Protein AF-A0AAV6JBJ5-F1 (afdb_monomer)

Sequence (167 aa):
MVCRHQLTVWSQMGVERVPDKYVLRRWNKNVERVHTKIRINYDNSSTSIEARRHDNMCNLFNEVADLAEDSQEKYDKVMARLLELKGELIESSIVCGSNVISGTPNNSFSIGDGVLPSKESTNILDPVTLRRKGRPPSKRKVGVVEKIGKKKIETKKKTLSKEKAKV

InterPro domains:
  IPR031052 FHY3/FAR1 family [PTHR31669] (1-98)

Secondary structure (DSSP, 8-state):
---HHHHHHHHHTT--S--GGGS-TTT-TTS--GGGGS----------HHHHHHHHHHHHHHHHHHHHTT-HHHHHHHHHHHHHHHHHHHHHHHHTT-SS------------------------PPPP----SSS--PPP---HHHHHHHHHHHHHHHHHHHHTT--

pLDDT: mean 72.56, std 19.93, range [29.03, 97.38]

Structure (mmCIF, N/CA/C/O backbone):
data_AF-A0AAV6JBJ5-F1
#
_entry.id   AF-A0AAV6JBJ5-F1
#
loop_
_atom_site.group_PDB
_atom_site.id
_atom_site.type_symbol
_atom_site.label_atom_id
_atom_site.label_alt_id
_atom_site.label_comp_id
_atom_site.label_asym_id
_atom_site.label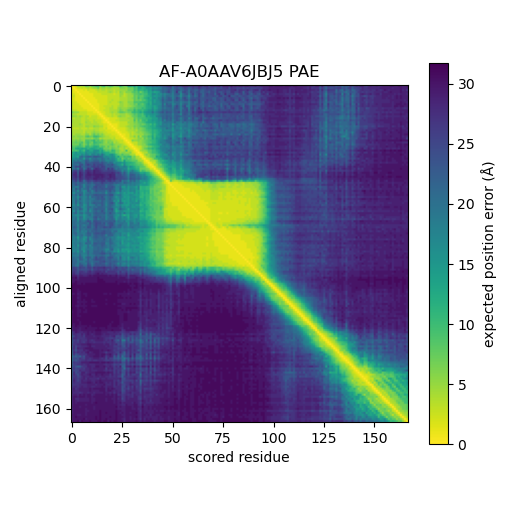_entity_id
_atom_site.label_seq_id
_atom_site.pdbx_PDB_ins_code
_atom_site.Cartn_x
_atom_site.Cartn_y
_atom_site.Cartn_z
_atom_site.occupancy
_atom_site.B_iso_or_equiv
_atom_site.auth_seq_id
_atom_site.auth_comp_id
_atom_site.auth_asym_id
_atom_site.auth_atom_id
_atom_site.pdbx_PDB_model_num
ATOM 1 N N . MET A 1 1 ? 14.523 13.488 -31.897 1.00 68.44 1 MET A N 1
ATOM 2 C CA . MET A 1 1 ? 14.260 12.765 -30.632 1.00 68.44 1 MET A CA 1
ATOM 3 C C . MET A 1 1 ? 12.772 12.807 -30.371 1.00 68.44 1 MET A C 1
ATOM 5 O O . MET A 1 1 ? 12.196 13.870 -30.571 1.00 68.44 1 MET A O 1
ATOM 9 N N . VAL A 1 2 ? 12.179 11.692 -29.943 1.00 85.12 2 VAL A N 1
ATOM 10 C CA . VAL A 1 2 ? 10.777 11.671 -29.508 1.00 85.12 2 VAL A CA 1
ATOM 11 C C . VAL A 1 2 ? 10.669 12.447 -28.203 1.00 85.12 2 VAL A C 1
ATOM 13 O O . VAL A 1 2 ? 11.402 12.165 -27.254 1.00 85.12 2 VAL A O 1
ATOM 16 N N . CYS A 1 3 ? 9.803 13.452 -28.168 1.00 87.94 3 CYS A N 1
ATOM 17 C CA . CYS A 1 3 ? 9.534 14.230 -26.965 1.00 87.94 3 CYS A CA 1
ATOM 18 C C . CYS A 1 3 ? 8.206 13.810 -26.323 1.00 87.94 3 CYS A C 1
ATOM 20 O O . CYS A 1 3 ? 7.371 13.156 -26.947 1.00 87.94 3 CYS A O 1
ATOM 22 N N . ARG A 1 4 ? 7.985 14.239 -25.076 1.00 90.62 4 ARG A N 1
ATOM 23 C CA . ARG A 1 4 ? 6.744 13.962 -24.338 1.00 90.62 4 ARG A CA 1
ATOM 24 C C . ARG A 1 4 ? 5.489 14.398 -25.106 1.00 90.62 4 ARG A C 1
ATOM 26 O O . ARG A 1 4 ? 4.523 13.652 -25.129 1.00 90.62 4 ARG A O 1
ATOM 33 N N . HIS A 1 5 ? 5.536 15.547 -25.787 1.00 93.56 5 HIS A N 1
ATOM 34 C CA . HIS A 1 5 ? 4.415 16.039 -26.596 1.00 93.56 5 HIS A CA 1
ATOM 35 C C . HIS A 1 5 ? 4.029 15.066 -27.719 1.00 93.56 5 HIS A C 1
ATOM 37 O O . HIS A 1 5 ? 2.850 14.795 -27.908 1.00 93.56 5 HIS A O 1
ATOM 43 N N . GLN A 1 6 ? 5.007 14.497 -28.430 1.00 90.88 6 GLN A N 1
ATOM 44 C CA . GLN A 1 6 ? 4.744 13.538 -29.511 1.00 90.88 6 GLN A CA 1
ATOM 45 C C . GLN A 1 6 ? 4.115 12.246 -28.987 1.00 90.88 6 GLN A C 1
ATOM 47 O O . GLN A 1 6 ? 3.178 11.747 -29.597 1.00 90.88 6 GLN A O 1
ATOM 52 N N . LEU A 1 7 ? 4.569 11.751 -27.829 1.00 90.75 7 LEU A N 1
ATOM 53 C CA . LEU A 1 7 ? 3.965 10.583 -27.177 1.00 90.75 7 LEU A CA 1
ATOM 54 C C . LEU A 1 7 ? 2.508 10.844 -26.772 1.00 90.75 7 LEU A C 1
ATOM 56 O O . LEU A 1 7 ? 1.659 9.983 -26.970 1.00 90.75 7 LEU A O 1
ATOM 60 N N . THR A 1 8 ? 2.206 12.035 -26.247 1.00 93.31 8 THR A N 1
ATOM 61 C CA . THR A 1 8 ? 0.836 12.420 -25.879 1.00 93.31 8 THR A CA 1
ATOM 62 C C . THR A 1 8 ? -0.083 12.486 -27.097 1.00 93.31 8 THR A C 1
ATOM 64 O O . THR A 1 8 ? -1.168 11.916 -27.059 1.00 93.31 8 THR A O 1
ATOM 67 N N . VAL A 1 9 ? 0.360 13.116 -28.189 1.00 94.00 9 VAL A N 1
ATOM 68 C CA . VAL A 1 9 ? -0.416 13.173 -29.440 1.00 94.00 9 VAL A CA 1
ATOM 69 C C . VAL A 1 9 ? -0.643 11.768 -30.002 1.00 94.00 9 VAL A C 1
ATOM 71 O O . VAL A 1 9 ? -1.760 11.425 -30.365 1.00 94.00 9 VAL A O 1
ATOM 74 N N . TRP A 1 10 ? 0.383 10.916 -30.023 1.00 92.88 10 TRP A N 1
ATOM 75 C CA . TRP A 1 10 ? 0.252 9.526 -30.473 1.00 92.88 10 TRP A CA 1
ATOM 76 C C . TRP A 1 10 ? -0.712 8.704 -29.619 1.00 92.88 10 TRP A C 1
ATOM 78 O O . TRP A 1 10 ? -1.518 7.963 -30.173 1.00 92.88 10 TRP A O 1
ATOM 88 N N . SER A 1 11 ? -0.690 8.886 -28.298 1.00 91.19 11 SER A N 1
ATOM 89 C CA . SER A 1 11 ? -1.635 8.232 -27.391 1.00 91.19 11 SER A CA 1
ATOM 90 C C . SER A 1 11 ? -3.082 8.650 -27.662 1.00 91.19 11 SER A C 1
ATOM 92 O O . SER A 1 11 ? -3.968 7.805 -27.609 1.00 91.19 11 SER A O 1
ATOM 94 N N . GLN A 1 12 ? -3.329 9.928 -27.967 1.00 94.25 12 GLN A N 1
ATOM 95 C CA . GLN A 1 12 ? -4.665 10.424 -28.329 1.00 94.25 12 GLN A CA 1
ATOM 96 C C . GLN A 1 12 ? -5.129 9.896 -29.691 1.00 94.25 12 GLN A C 1
ATOM 98 O O . GLN A 1 12 ? -6.310 9.642 -29.887 1.00 94.25 12 GLN A O 1
ATOM 103 N N . MET A 1 13 ? -4.191 9.695 -30.616 1.00 93.06 13 MET A N 1
ATOM 104 C CA . MET A 1 13 ? -4.444 9.142 -31.949 1.00 93.06 13 MET A CA 1
ATOM 105 C C . MET A 1 13 ? -4.551 7.607 -31.966 1.00 93.06 13 MET A C 1
ATOM 107 O O . MET A 1 13 ? -4.632 7.025 -33.045 1.00 93.06 13 MET A O 1
ATOM 111 N N . GLY A 1 14 ? -4.508 6.938 -30.807 1.00 92.25 14 GLY A N 1
ATOM 112 C CA . GLY A 1 14 ? -4.602 5.476 -30.718 1.00 92.25 14 GLY A CA 1
ATOM 113 C C . GLY A 1 14 ? -3.391 4.734 -31.292 1.00 92.25 14 GLY A C 1
ATOM 114 O O . GLY A 1 14 ? -3.495 3.577 -31.684 1.00 92.25 14 GLY A O 1
ATOM 115 N N . VAL A 1 15 ? -2.230 5.387 -31.375 1.00 91.31 15 VAL A N 1
ATOM 116 C CA . VAL A 1 15 ? -1.001 4.741 -31.847 1.00 91.31 15 VAL A CA 1
ATOM 117 C C . VAL A 1 15 ? -0.414 3.904 -30.713 1.00 91.31 15 VAL A C 1
ATOM 119 O O . VAL A 1 15 ? 0.202 4.430 -29.788 1.00 91.31 15 VAL A O 1
ATOM 122 N N . GLU A 1 16 ? -0.566 2.587 -30.809 1.00 88.94 16 GLU A N 1
ATOM 123 C CA . GLU A 1 16 ? -0.091 1.643 -29.787 1.00 88.94 16 GLU A CA 1
ATOM 124 C C . GLU A 1 16 ? 1.432 1.447 -29.793 1.00 88.94 16 GLU A C 1
ATOM 126 O O . GLU A 1 16 ? 2.030 1.082 -28.779 1.00 88.94 16 GLU A O 1
ATOM 131 N N . ARG A 1 17 ? 2.089 1.679 -30.939 1.00 88.75 17 ARG A N 1
ATOM 132 C CA . ARG A 1 17 ? 3.522 1.415 -31.112 1.00 88.75 17 ARG A CA 1
ATOM 133 C C . ARG A 1 17 ? 4.235 2.557 -31.822 1.00 88.75 17 ARG A C 1
ATOM 135 O O . ARG A 1 17 ? 3.846 2.987 -32.903 1.00 88.75 17 ARG A O 1
ATOM 142 N N . VAL A 1 18 ? 5.346 2.997 -31.232 1.00 86.38 18 VAL A N 1
ATOM 143 C CA . VAL A 1 18 ? 6.249 3.975 -31.847 1.00 86.38 18 VAL A CA 1
ATOM 144 C C . VAL A 1 18 ? 6.969 3.326 -33.038 1.00 86.38 18 VAL A C 1
ATOM 146 O O . VAL A 1 18 ? 7.598 2.286 -32.845 1.00 86.38 18 VAL A O 1
ATOM 149 N N . PRO A 1 19 ? 6.937 3.921 -34.246 1.00 86.38 19 PRO A N 1
ATOM 150 C CA . PRO A 1 19 ? 7.674 3.395 -35.393 1.00 86.38 19 PRO A CA 1
ATOM 151 C C . PRO A 1 19 ? 9.184 3.306 -35.134 1.00 86.38 19 PRO A C 1
ATOM 153 O O . PRO A 1 19 ? 9.778 4.237 -34.583 1.00 86.38 19 PRO A O 1
ATOM 156 N N . ASP A 1 20 ? 9.827 2.243 -35.627 1.00 84.81 20 ASP A N 1
ATOM 157 C CA . ASP A 1 20 ? 11.240 1.930 -35.347 1.00 84.81 20 ASP A CA 1
ATOM 158 C C . ASP A 1 20 ? 12.213 3.055 -35.721 1.00 84.81 20 ASP A C 1
ATOM 160 O O . ASP A 1 20 ? 13.203 3.279 -35.026 1.00 84.81 20 ASP A O 1
ATOM 164 N N . LYS A 1 21 ? 11.895 3.842 -36.759 1.00 87.38 21 LYS A N 1
ATOM 165 C CA . LYS A 1 21 ? 12.695 5.007 -37.184 1.00 87.38 21 LYS A CA 1
ATOM 166 C C . LYS A 1 21 ? 12.896 6.059 -36.084 1.00 87.38 21 LYS A C 1
ATOM 168 O O . LYS A 1 21 ? 13.816 6.869 -36.169 1.00 87.38 21 LYS A O 1
ATOM 173 N N . TYR A 1 22 ? 12.043 6.060 -35.060 1.00 86.25 22 TYR A N 1
ATOM 174 C CA . TYR A 1 22 ? 12.122 6.971 -33.920 1.00 86.25 22 TYR A CA 1
ATOM 175 C C . TYR A 1 22 ? 12.716 6.327 -32.656 1.00 86.25 22 TYR A C 1
ATOM 177 O O . TYR A 1 22 ? 13.049 7.045 -31.708 1.00 86.25 22 TYR A O 1
ATOM 185 N N . VAL A 1 23 ? 12.891 5.000 -32.634 1.00 85.88 23 VAL A N 1
ATOM 186 C CA . VAL A 1 23 ? 13.465 4.260 -31.505 1.00 85.88 23 VAL A CA 1
ATOM 187 C C . VAL A 1 23 ? 14.987 4.237 -31.638 1.00 85.88 23 VAL A C 1
ATOM 189 O O . VAL A 1 23 ? 15.574 3.492 -32.419 1.00 85.88 23 VAL A O 1
ATOM 192 N N . LEU A 1 24 ? 15.668 5.062 -30.845 1.00 85.62 24 LEU A N 1
ATOM 193 C CA . LEU A 1 24 ? 17.129 5.110 -30.862 1.00 85.62 24 LEU A CA 1
ATOM 194 C C . LEU A 1 24 ? 17.734 3.824 -30.284 1.00 85.62 24 LEU A C 1
ATOM 196 O O . LEU A 1 24 ? 17.344 3.375 -29.204 1.00 85.62 24 LEU A O 1
ATOM 200 N N . ARG A 1 25 ? 18.799 3.304 -30.916 1.00 82.19 25 ARG A N 1
ATOM 201 C CA . ARG A 1 25 ? 19.553 2.131 -30.418 1.00 82.19 25 ARG A CA 1
ATOM 202 C C . ARG A 1 25 ? 19.998 2.266 -28.962 1.00 82.19 25 ARG A C 1
ATOM 204 O O . ARG A 1 25 ? 20.127 1.260 -28.276 1.00 82.19 25 ARG A O 1
ATOM 211 N N . ARG A 1 26 ? 20.249 3.485 -28.468 1.00 79.88 26 ARG A N 1
ATOM 212 C CA . ARG A 1 26 ? 20.632 3.734 -27.065 1.00 79.88 26 ARG A CA 1
ATOM 213 C C . ARG A 1 26 ? 19.467 3.564 -26.078 1.00 79.88 26 ARG A C 1
ATOM 215 O O . ARG A 1 26 ? 19.723 3.264 -24.922 1.00 79.88 26 ARG A O 1
ATOM 222 N N . TRP A 1 27 ? 18.224 3.752 -26.517 1.00 81.88 27 TRP A N 1
ATOM 223 C CA . TRP A 1 27 ? 17.018 3.628 -25.684 1.00 81.88 27 TRP A CA 1
ATOM 224 C C . TRP A 1 27 ? 16.408 2.227 -25.725 1.00 81.88 27 TRP A C 1
ATOM 226 O O . TRP A 1 27 ? 15.554 1.900 -24.910 1.00 81.88 27 TRP A O 1
ATOM 236 N N . ASN A 1 28 ? 16.855 1.384 -26.654 1.00 79.69 28 ASN A N 1
ATOM 237 C CA . ASN A 1 28 ? 16.372 0.019 -26.755 1.00 79.69 28 ASN A CA 1
ATOM 238 C C . ASN A 1 28 ? 16.975 -0.856 -25.632 1.00 79.69 28 ASN A C 1
ATOM 240 O O . ASN A 1 28 ? 18.206 -0.958 -25.499 1.00 79.69 28 ASN A O 1
ATOM 244 N N . LYS A 1 29 ? 16.089 -1.467 -24.829 1.00 77.62 29 LYS A N 1
ATOM 245 C CA . LYS A 1 29 ? 16.407 -2.419 -23.747 1.00 77.62 29 LYS A CA 1
ATOM 246 C C . LYS A 1 29 ? 16.985 -3.729 -24.290 1.00 77.62 29 LYS A C 1
ATOM 248 O O . LYS A 1 29 ? 17.818 -4.336 -23.632 1.00 77.62 29 LYS A O 1
ATOM 253 N N . ASN A 1 30 ? 16.611 -4.104 -25.513 1.00 78.75 30 ASN A N 1
ATOM 254 C CA . ASN A 1 30 ? 16.984 -5.373 -26.145 1.00 78.75 30 ASN A CA 1
ATOM 255 C C . ASN A 1 30 ? 18.352 -5.316 -26.844 1.00 78.75 30 ASN A C 1
ATOM 257 O O . ASN A 1 30 ? 18.778 -6.282 -27.465 1.00 78.75 30 ASN A O 1
ATOM 261 N N . VAL A 1 31 ? 19.044 -4.173 -26.791 1.00 81.00 31 VAL A N 1
ATOM 262 C CA . VAL A 1 31 ? 20.410 -4.062 -27.308 1.00 81.00 31 VAL A CA 1
ATOM 263 C C . VAL A 1 31 ? 21.363 -4.538 -26.224 1.00 81.00 31 VAL A C 1
ATOM 265 O O . VAL A 1 31 ? 21.567 -3.837 -25.229 1.00 81.00 31 VAL A O 1
ATOM 268 N N . GLU A 1 32 ? 21.971 -5.702 -26.442 1.00 76.69 32 GLU A N 1
ATOM 269 C CA . GLU A 1 32 ? 23.056 -6.185 -25.595 1.00 76.69 32 GLU A CA 1
ATOM 270 C C . GLU A 1 32 ? 24.221 -5.195 -25.628 1.00 76.69 32 GLU A C 1
ATOM 272 O O . GLU A 1 32 ? 24.773 -4.862 -26.681 1.00 76.69 32 GLU A O 1
ATOM 277 N N . ARG A 1 33 ? 24.596 -4.691 -24.453 1.00 78.69 33 ARG A N 1
ATOM 278 C CA . ARG A 1 33 ? 25.791 -3.866 -24.273 1.00 78.69 33 ARG A CA 1
ATOM 279 C C . ARG A 1 33 ? 26.769 -4.625 -23.400 1.00 78.69 33 ARG A C 1
ATOM 281 O O . ARG A 1 33 ? 26.377 -5.406 -22.540 1.00 78.69 33 ARG A O 1
ATOM 288 N N . VAL A 1 34 ? 28.056 -4.345 -23.573 1.00 76.50 34 VAL A N 1
ATOM 289 C CA . VAL A 1 34 ? 29.124 -4.996 -22.796 1.00 76.50 34 VAL A CA 1
ATOM 290 C C . VAL A 1 34 ? 28.909 -4.826 -21.282 1.00 76.50 34 VAL A C 1
ATOM 292 O O . VAL A 1 34 ? 29.135 -5.768 -20.536 1.00 76.50 34 VAL A O 1
ATOM 295 N N . HIS A 1 35 ? 28.379 -3.684 -20.827 1.00 70.31 35 HIS A N 1
ATOM 296 C CA . HIS A 1 35 ? 28.046 -3.453 -19.412 1.00 70.31 35 HIS A CA 1
ATOM 297 C C . HIS A 1 35 ? 26.741 -4.123 -18.949 1.00 70.31 35 HIS A C 1
ATOM 299 O O . HIS A 1 35 ? 26.533 -4.264 -17.752 1.00 70.31 35 HIS A O 1
ATOM 305 N N . THR A 1 36 ? 25.867 -4.554 -19.864 1.00 66.75 36 THR A N 1
ATOM 306 C CA . THR A 1 36 ? 24.659 -5.340 -19.547 1.00 66.75 36 THR A CA 1
ATOM 307 C C . THR A 1 36 ? 25.003 -6.796 -19.214 1.00 66.75 36 THR A C 1
ATOM 309 O O . THR A 1 36 ? 24.200 -7.489 -18.606 1.00 66.75 36 THR A O 1
ATOM 312 N N . LYS A 1 37 ? 26.219 -7.255 -19.551 1.00 67.25 37 LYS A N 1
ATOM 313 C CA . LYS A 1 37 ? 26.755 -8.556 -19.113 1.00 67.25 37 LYS A CA 1
ATOM 314 C C . LYS A 1 37 ? 27.106 -8.588 -17.623 1.00 67.25 37 LYS A C 1
ATOM 316 O O . LYS A 1 37 ? 27.372 -9.654 -17.076 1.00 67.25 37 LYS A O 1
ATOM 321 N N . ILE A 1 38 ? 27.118 -7.431 -16.965 1.00 69.81 38 ILE A N 1
ATOM 322 C CA . ILE A 1 38 ? 27.214 -7.357 -15.513 1.00 69.81 38 ILE A CA 1
ATOM 323 C C . ILE A 1 38 ? 25.843 -7.762 -14.975 1.00 69.81 38 ILE A C 1
ATOM 325 O O . ILE A 1 38 ? 24.844 -7.109 -15.278 1.00 69.81 38 ILE A O 1
ATOM 329 N N . ARG A 1 39 ? 25.786 -8.839 -14.183 1.00 63.47 39 ARG A N 1
ATOM 330 C CA . ARG A 1 39 ? 24.591 -9.188 -13.404 1.00 63.47 39 ARG A CA 1
ATOM 331 C C . ARG A 1 39 ? 24.364 -8.080 -12.379 1.00 63.47 39 ARG A C 1
ATOM 333 O O . ARG A 1 39 ? 24.889 -8.135 -11.273 1.00 63.47 39 ARG A O 1
ATOM 340 N N . ILE A 1 40 ? 23.625 -7.048 -12.767 1.00 64.56 40 ILE A N 1
ATOM 341 C CA . ILE A 1 40 ? 23.131 -6.048 -11.830 1.00 64.56 40 ILE A CA 1
ATOM 342 C C . ILE A 1 40 ? 21.879 -6.658 -11.218 1.00 64.56 40 ILE A C 1
ATOM 344 O O . ILE A 1 40 ? 20.822 -6.707 -11.847 1.00 64.56 40 ILE A O 1
ATOM 348 N N . ASN A 1 41 ? 22.033 -7.198 -10.014 1.00 62.81 41 ASN A N 1
ATOM 349 C CA . ASN A 1 41 ? 20.898 -7.589 -9.205 1.00 62.81 41 ASN A CA 1
ATOM 350 C C . ASN A 1 41 ? 20.211 -6.302 -8.725 1.00 62.81 41 ASN A C 1
ATOM 352 O O . ASN A 1 41 ? 20.648 -5.690 -7.758 1.00 62.81 41 ASN A O 1
ATOM 356 N N . TYR A 1 42 ? 19.205 -5.837 -9.467 1.00 60.47 42 TYR A N 1
ATOM 357 C CA . TYR A 1 42 ? 18.326 -4.748 -9.016 1.00 60.47 42 TYR A CA 1
ATOM 358 C C . TYR A 1 42 ? 17.330 -5.220 -7.963 1.00 60.47 42 TYR A C 1
ATOM 360 O O . TYR A 1 42 ? 16.675 -4.404 -7.321 1.00 60.47 42 TYR A O 1
ATOM 368 N N . ASP A 1 43 ? 17.212 -6.535 -7.812 1.00 57.38 43 ASP A N 1
ATOM 369 C CA . ASP A 1 43 ? 16.429 -7.131 -6.765 1.00 57.38 43 ASP A CA 1
ATOM 370 C C . ASP A 1 43 ? 17.292 -7.131 -5.506 1.00 57.38 43 ASP A C 1
ATOM 372 O O . ASP A 1 43 ? 18.118 -8.016 -5.281 1.00 57.38 43 ASP A O 1
ATOM 376 N N . ASN A 1 44 ? 17.108 -6.131 -4.650 1.00 56.53 44 ASN A N 1
ATOM 377 C CA . ASN A 1 44 ? 17.503 -6.248 -3.250 1.00 56.53 44 ASN A CA 1
ATOM 378 C C . ASN A 1 44 ? 16.601 -7.296 -2.556 1.00 56.53 44 ASN A C 1
ATOM 380 O O . ASN A 1 44 ? 16.089 -7.040 -1.475 1.00 56.53 44 ASN A O 1
ATOM 384 N N . SER A 1 45 ? 16.404 -8.479 -3.154 1.00 55.12 45 SER A N 1
ATOM 385 C CA . SER A 1 45 ? 15.758 -9.649 -2.550 1.00 55.12 45 SER A CA 1
ATOM 386 C C . SER A 1 45 ? 16.594 -10.245 -1.422 1.00 55.12 45 SER A C 1
ATOM 388 O O . SER A 1 45 ? 16.126 -11.103 -0.680 1.00 55.12 45 SER A O 1
ATOM 390 N N . SER A 1 46 ? 17.791 -9.702 -1.187 1.00 55.91 46 SER A N 1
ATOM 391 C CA . SER A 1 46 ? 18.335 -9.593 0.161 1.00 55.91 46 SER A CA 1
ATOM 392 C C . SER A 1 46 ? 17.622 -8.475 0.935 1.00 55.91 46 SER A C 1
ATOM 394 O O . SER A 1 46 ? 18.271 -7.578 1.480 1.00 55.91 46 SER A O 1
ATOM 396 N N . THR A 1 47 ? 16.288 -8.490 0.997 1.00 63.44 47 THR A N 1
ATOM 397 C CA . THR A 1 47 ? 15.608 -7.825 2.106 1.00 63.44 47 THR A CA 1
ATOM 398 C C . THR A 1 47 ? 16.199 -8.503 3.326 1.00 63.44 47 THR A C 1
ATOM 400 O O . THR A 1 47 ? 16.120 -9.734 3.425 1.00 63.44 47 THR A O 1
ATOM 403 N N . SER A 1 48 ? 16.894 -7.755 4.185 1.00 79.44 48 SER A N 1
ATOM 404 C CA . SER A 1 48 ? 17.468 -8.369 5.379 1.00 79.44 48 SER A CA 1
ATOM 405 C C . SER A 1 48 ? 16.352 -9.109 6.130 1.00 79.44 48 SER A C 1
ATOM 407 O O . SER A 1 48 ? 15.163 -8.824 5.942 1.00 79.44 48 SER A O 1
ATOM 409 N N . ILE A 1 49 ? 16.699 -10.120 6.925 1.00 86.69 49 ILE A N 1
ATOM 410 C CA . ILE A 1 49 ? 15.700 -10.955 7.615 1.00 86.69 49 ILE A CA 1
ATOM 411 C C . ILE A 1 49 ? 14.703 -10.075 8.393 1.00 86.69 49 ILE A C 1
ATOM 413 O O . ILE A 1 49 ? 13.516 -10.390 8.468 1.00 86.69 49 ILE A O 1
ATOM 417 N N . GLU A 1 50 ? 15.178 -8.941 8.901 1.00 88.38 50 GLU A N 1
ATOM 418 C CA . GLU A 1 50 ? 14.420 -7.882 9.558 1.00 88.38 50 GLU A CA 1
ATOM 419 C C . GLU A 1 50 ? 13.378 -7.236 8.633 1.00 88.38 50 GLU A C 1
ATOM 421 O O . GLU A 1 50 ? 12.216 -7.132 9.021 1.00 88.38 50 GLU A O 1
ATOM 426 N N . ALA A 1 51 ? 13.752 -6.865 7.406 1.00 86.75 51 ALA A N 1
ATOM 427 C CA . ALA A 1 51 ? 12.827 -6.295 6.426 1.00 86.75 51 ALA A CA 1
ATOM 428 C C . ALA A 1 51 ? 11.708 -7.286 6.068 1.00 86.75 51 ALA A C 1
ATOM 430 O O . ALA A 1 51 ? 10.536 -6.932 6.122 1.00 86.75 51 ALA A O 1
ATOM 431 N N . ARG A 1 52 ? 12.040 -8.566 5.845 1.00 90.38 52 ARG A N 1
ATOM 432 C CA . ARG A 1 52 ? 11.019 -9.593 5.572 1.00 90.38 52 ARG A CA 1
ATOM 433 C C . ARG A 1 52 ? 10.059 -9.792 6.750 1.00 90.38 52 ARG A C 1
ATOM 435 O O . ARG A 1 52 ? 8.867 -10.002 6.549 1.00 90.38 52 ARG A O 1
ATOM 442 N N . ARG A 1 53 ? 10.568 -9.761 7.987 1.00 94.56 53 ARG A N 1
ATOM 443 C CA . ARG A 1 53 ? 9.726 -9.842 9.194 1.00 94.56 53 ARG A CA 1
ATOM 444 C C . ARG A 1 53 ? 8.777 -8.652 9.277 1.00 94.56 53 ARG A C 1
ATOM 446 O O . ARG A 1 53 ? 7.599 -8.852 9.552 1.00 94.56 53 ARG A O 1
ATOM 453 N N . HIS A 1 54 ? 9.288 -7.449 9.031 1.00 92.69 54 HIS A N 1
ATOM 454 C CA . HIS A 1 54 ? 8.493 -6.229 9.027 1.00 92.69 54 HIS A CA 1
ATOM 455 C C . HIS A 1 54 ? 7.381 -6.283 7.972 1.00 92.69 54 HIS A C 1
ATOM 457 O O . HIS A 1 54 ? 6.218 -6.100 8.317 1.00 92.69 54 HIS A O 1
ATOM 463 N N . ASP A 1 55 ? 7.714 -6.626 6.727 1.00 93.88 55 ASP A N 1
ATOM 464 C CA . ASP A 1 55 ? 6.744 -6.695 5.629 1.00 93.88 55 ASP A CA 1
ATOM 465 C C . ASP A 1 55 ? 5.627 -7.707 5.916 1.00 93.88 55 ASP A C 1
ATOM 467 O O . ASP A 1 55 ? 4.451 -7.406 5.728 1.00 93.88 55 ASP A O 1
ATOM 471 N N . ASN A 1 56 ? 5.972 -8.881 6.456 1.00 95.12 56 ASN A N 1
ATOM 472 C CA . ASN A 1 56 ? 4.981 -9.882 6.855 1.00 95.12 56 ASN A CA 1
ATOM 473 C C . ASN A 1 56 ? 4.020 -9.359 7.933 1.00 95.12 56 ASN A C 1
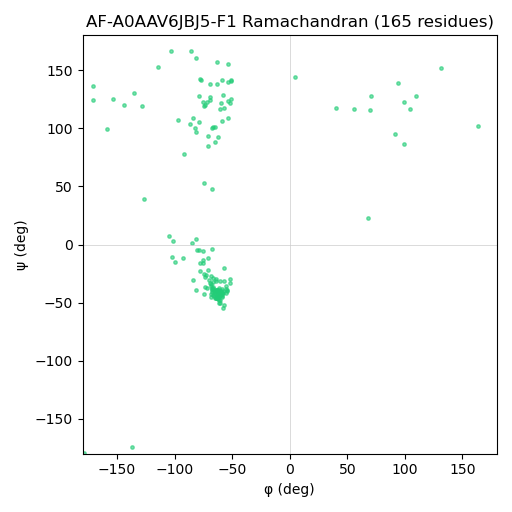ATOM 475 O O . ASN A 1 56 ? 2.818 -9.598 7.842 1.00 95.12 56 ASN A O 1
ATOM 479 N N . MET A 1 57 ? 4.537 -8.654 8.945 1.00 96.06 57 MET A N 1
ATOM 480 C CA . MET A 1 57 ? 3.698 -8.056 9.987 1.00 96.06 57 MET A CA 1
ATOM 481 C C . MET A 1 57 ? 2.783 -6.979 9.401 1.00 96.06 57 MET A C 1
ATOM 483 O O . MET A 1 57 ? 1.589 -6.992 9.676 1.00 96.06 57 MET A O 1
ATOM 487 N N . CYS A 1 58 ? 3.309 -6.088 8.554 1.00 96.00 58 CYS A N 1
ATOM 488 C CA . CYS A 1 58 ? 2.510 -5.058 7.892 1.00 96.00 58 CYS A CA 1
ATOM 489 C C . CYS A 1 58 ? 1.384 -5.651 7.042 1.00 96.00 58 CYS A C 1
ATOM 491 O O . CYS A 1 58 ? 0.255 -5.180 7.135 1.00 96.00 58 CYS A O 1
ATOM 493 N N . ASN A 1 59 ? 1.667 -6.692 6.257 1.00 96.62 59 ASN A N 1
ATOM 494 C CA . ASN A 1 59 ? 0.653 -7.344 5.430 1.00 96.62 59 ASN A CA 1
ATOM 495 C C . ASN A 1 59 ? -0.476 -7.928 6.284 1.00 96.62 59 ASN A C 1
ATOM 497 O O . ASN A 1 59 ? -1.640 -7.639 6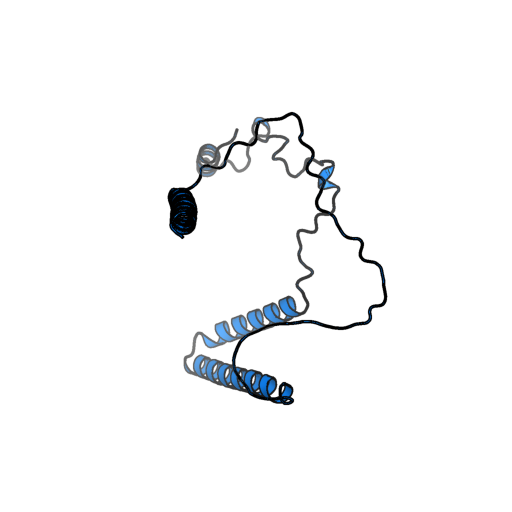.029 1.00 96.62 59 ASN A O 1
ATOM 501 N N . LEU A 1 60 ? -0.134 -8.665 7.345 1.00 97.25 60 LEU A N 1
ATOM 502 C CA . LEU A 1 60 ? -1.136 -9.233 8.244 1.00 97.25 60 LEU A CA 1
ATOM 503 C C . LEU A 1 60 ? -1.949 -8.145 8.961 1.00 97.25 60 LEU A C 1
ATOM 505 O O . LEU A 1 60 ? -3.157 -8.289 9.126 1.00 97.25 60 LEU A O 1
ATOM 509 N N . PHE A 1 61 ? -1.312 -7.047 9.378 1.00 96.69 61 PHE A N 1
ATOM 510 C CA . PHE A 1 61 ? -2.034 -5.929 9.986 1.00 96.69 61 PHE A CA 1
ATOM 511 C C . PHE A 1 61 ? -2.998 -5.260 9.013 1.00 96.69 61 PHE A C 1
ATOM 513 O O . PHE A 1 61 ? -4.099 -4.917 9.430 1.00 96.69 61 PHE A O 1
ATOM 520 N N . ASN A 1 62 ? -2.616 -5.108 7.744 1.00 97.00 62 ASN A N 1
ATOM 521 C CA . ASN A 1 62 ? -3.514 -4.577 6.723 1.00 97.00 62 ASN A CA 1
ATOM 522 C C . ASN A 1 62 ? -4.722 -5.501 6.526 1.00 97.00 62 ASN A C 1
ATOM 524 O O . ASN A 1 62 ? -5.846 -5.027 6.590 1.00 97.00 62 ASN A O 1
ATOM 528 N N . GLU A 1 63 ? -4.517 -6.817 6.417 1.00 97.38 63 GLU A N 1
ATOM 529 C CA . GLU A 1 63 ? -5.628 -7.778 6.300 1.00 97.38 63 GLU A CA 1
ATOM 530 C C . GLU A 1 63 ? -6.584 -7.713 7.504 1.00 97.38 63 GLU A C 1
ATOM 532 O O . GLU A 1 63 ? -7.805 -7.749 7.356 1.00 97.38 63 GLU A O 1
ATOM 537 N N . VAL A 1 64 ? -6.044 -7.595 8.720 1.00 97.19 64 VAL A N 1
ATOM 538 C CA . VAL A 1 64 ? -6.860 -7.444 9.934 1.00 97.19 64 VAL A CA 1
ATOM 539 C C . VAL A 1 64 ? -7.591 -6.100 9.953 1.00 97.19 64 VAL A C 1
ATOM 541 O O . VAL A 1 64 ? -8.734 -6.047 10.407 1.00 97.19 64 VAL A O 1
ATOM 544 N N . ALA A 1 65 ? -6.955 -5.030 9.472 1.00 96.50 65 ALA A N 1
ATOM 545 C CA . ALA A 1 65 ? -7.573 -3.714 9.359 1.00 96.50 65 ALA A CA 1
ATOM 546 C C . ALA A 1 65 ? -8.746 -3.741 8.370 1.00 96.50 65 ALA A C 1
ATOM 548 O O . ALA A 1 65 ? -9.832 -3.299 8.737 1.00 96.50 65 ALA A O 1
ATOM 549 N N . ASP A 1 66 ? -8.567 -4.358 7.199 1.00 97.06 66 ASP A N 1
ATOM 550 C CA . ASP A 1 66 ? -9.619 -4.533 6.191 1.00 97.06 66 ASP A CA 1
ATOM 551 C C . ASP A 1 66 ? -10.829 -5.293 6.777 1.00 97.06 66 ASP A C 1
ATOM 553 O O . ASP A 1 66 ? -11.981 -4.935 6.553 1.00 97.06 66 ASP A O 1
ATOM 557 N N . LEU A 1 67 ? -10.594 -6.319 7.607 1.00 95.88 67 LEU A N 1
ATOM 558 C CA . LEU A 1 67 ? -11.667 -7.076 8.276 1.00 95.88 67 LEU A CA 1
ATOM 559 C C . LEU A 1 67 ? -12.388 -6.301 9.394 1.00 95.88 67 LEU A C 1
ATOM 561 O O . LEU A 1 67 ? -13.498 -6.680 9.804 1.00 95.88 67 LEU A O 1
ATOM 565 N N . ALA A 1 68 ? -11.739 -5.278 9.946 1.00 95.56 68 ALA A N 1
ATOM 566 C CA . ALA A 1 68 ? -12.243 -4.478 11.055 1.00 95.56 68 ALA A CA 1
ATOM 567 C C . ALA A 1 68 ? -12.869 -3.147 10.608 1.00 95.56 68 ALA A C 1
ATOM 569 O O . ALA A 1 68 ? -13.598 -2.556 11.404 1.00 95.56 68 ALA A O 1
ATOM 570 N N . GLU A 1 69 ? -12.632 -2.706 9.367 1.00 95.06 69 GLU A N 1
ATOM 571 C CA . GLU A 1 69 ? -13.056 -1.402 8.833 1.00 95.06 69 GLU A CA 1
ATOM 572 C C . GLU A 1 69 ? -14.567 -1.161 8.980 1.00 95.06 69 GLU A C 1
ATOM 574 O O . GLU A 1 69 ? -14.995 -0.084 9.393 1.00 95.06 69 GLU A O 1
ATOM 579 N N . ASP A 1 70 ? -15.380 -2.193 8.752 1.00 93.88 70 ASP A N 1
ATOM 580 C CA . ASP A 1 70 ? -16.841 -2.071 8.729 1.00 93.88 70 ASP A CA 1
ATOM 581 C C . ASP A 1 70 ? -17.510 -2.008 10.119 1.00 93.88 70 ASP A C 1
ATOM 583 O O . ASP A 1 70 ? -18.733 -1.875 10.215 1.00 93.88 70 ASP A O 1
ATOM 587 N N . SER A 1 71 ? -16.769 -2.166 11.224 1.00 96.62 71 SER A N 1
ATOM 588 C CA . SER A 1 71 ? -17.363 -2.257 12.565 1.00 96.62 71 SER A CA 1
ATOM 589 C C . SER A 1 71 ? -16.517 -1.588 13.639 1.00 96.62 71 SER A C 1
ATOM 591 O O . SER A 1 71 ? -15.413 -2.033 13.951 1.00 96.62 71 SER A O 1
ATOM 593 N N . GLN A 1 72 ? -17.110 -0.592 14.305 1.00 95.56 72 GLN A N 1
ATOM 594 C CA . GLN A 1 72 ? -16.476 0.124 15.413 1.00 95.56 72 GLN A CA 1
ATOM 595 C C . GLN A 1 72 ? -16.020 -0.821 16.536 1.00 95.56 72 GLN A C 1
ATOM 597 O O . GLN A 1 72 ? -14.910 -0.693 17.037 1.00 95.56 72 GLN A O 1
ATOM 602 N N . GLU A 1 73 ? -16.834 -1.823 16.883 1.00 97.38 73 GLU A N 1
ATOM 603 C CA . GLU A 1 73 ? -16.490 -2.805 17.919 1.00 97.38 73 GLU A CA 1
ATOM 604 C C . GLU A 1 73 ? -15.252 -3.634 17.537 1.00 97.38 73 GLU A C 1
ATOM 606 O O . GLU A 1 73 ? -14.362 -3.857 18.363 1.00 97.38 73 GLU A O 1
ATOM 611 N N . LYS A 1 74 ? -15.162 -4.080 16.275 1.00 96.50 74 LYS A N 1
ATOM 612 C CA . LYS A 1 74 ? -13.992 -4.824 15.782 1.00 96.50 74 LYS A CA 1
ATOM 613 C C . LYS A 1 74 ? -12.751 -3.939 15.759 1.00 96.50 74 LYS A C 1
ATOM 615 O O . LYS A 1 74 ? -11.691 -4.392 16.190 1.00 96.50 74 LYS A O 1
ATOM 620 N N . TYR A 1 75 ? -12.889 -2.698 15.298 1.00 96.94 75 TYR A N 1
ATOM 621 C CA . TYR A 1 75 ? -11.816 -1.711 15.309 1.00 96.94 75 TYR A CA 1
ATOM 622 C C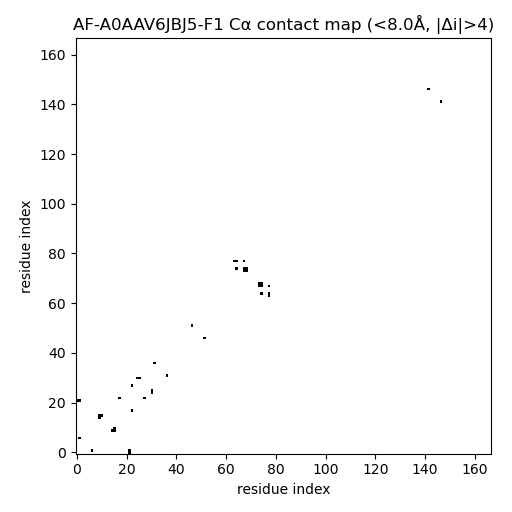 . TYR A 1 75 ? -11.281 -1.486 16.730 1.00 96.94 75 TYR A C 1
ATOM 624 O O . TYR A 1 75 ? -10.083 -1.651 16.964 1.00 96.94 75 TYR A O 1
ATOM 632 N N . ASP A 1 76 ? -12.158 -1.206 17.698 1.00 97.31 76 ASP A N 1
ATOM 633 C CA . ASP A 1 76 ? -11.765 -0.954 19.088 1.00 97.31 76 ASP A CA 1
ATOM 634 C C . ASP A 1 76 ? -11.069 -2.178 19.698 1.00 97.31 76 ASP A C 1
ATOM 636 O O . ASP A 1 76 ? -10.054 -2.051 20.388 1.00 97.31 76 ASP A O 1
ATOM 640 N N . LYS A 1 77 ? -11.552 -3.386 19.378 1.00 97.12 77 LYS A N 1
ATOM 641 C CA . LYS A 1 77 ? -10.924 -4.644 19.796 1.00 97.12 77 LYS A CA 1
ATOM 642 C C . LYS A 1 77 ? -9.513 -4.805 19.229 1.00 97.12 77 LYS A C 1
ATOM 644 O O . LYS A 1 77 ? -8.604 -5.172 19.974 1.00 97.12 77 LYS A O 1
ATOM 649 N N . VAL A 1 78 ? -9.316 -4.555 17.933 1.00 96.88 78 VAL A N 1
ATOM 650 C CA . VAL A 1 78 ? -7.991 -4.630 17.295 1.00 96.88 78 VAL A CA 1
ATOM 651 C C . VAL A 1 78 ? -7.054 -3.591 17.909 1.00 96.88 78 VAL A C 1
ATOM 653 O O . VAL A 1 78 ? -5.939 -3.929 18.306 1.00 96.88 78 VAL A O 1
ATOM 656 N N . MET A 1 79 ? -7.519 -2.355 18.079 1.00 96.94 79 MET A N 1
ATOM 657 C CA . MET A 1 79 ? -6.731 -1.273 18.669 1.00 96.94 79 MET A CA 1
ATOM 658 C C . MET A 1 79 ? -6.313 -1.561 20.111 1.00 96.94 79 MET A C 1
ATOM 660 O O . MET A 1 79 ? -5.147 -1.366 20.456 1.00 96.94 79 MET A O 1
ATOM 664 N N . ALA A 1 80 ? -7.223 -2.075 20.944 1.00 97.38 80 ALA A N 1
ATOM 665 C CA . ALA A 1 80 ? -6.909 -2.455 22.318 1.00 97.38 80 ALA A CA 1
ATOM 666 C C . ALA A 1 80 ? -5.794 -3.511 22.370 1.00 97.38 80 ALA A C 1
ATOM 668 O O . ALA A 1 80 ? -4.827 -3.356 23.116 1.00 97.38 80 ALA A O 1
ATOM 669 N N . ARG A 1 81 ? -5.878 -4.540 21.515 1.00 96.81 81 ARG A N 1
ATOM 670 C CA . ARG A 1 81 ? -4.852 -5.589 21.420 1.00 96.81 81 ARG A CA 1
ATOM 671 C C . ARG A 1 81 ? -3.504 -5.067 20.931 1.00 96.81 81 ARG A C 1
ATOM 673 O O . ARG A 1 81 ? -2.470 -5.468 21.454 1.00 96.81 81 ARG A O 1
ATOM 680 N N . LEU A 1 82 ? -3.493 -4.166 19.951 1.00 96.44 82 LEU A N 1
ATOM 681 C CA . LEU A 1 82 ? -2.251 -3.570 19.454 1.00 96.44 82 LEU A CA 1
ATOM 682 C C . LEU A 1 82 ? -1.559 -2.705 20.514 1.00 96.44 82 LEU A C 1
ATOM 684 O O . LEU A 1 82 ? -0.331 -2.714 20.608 1.00 96.44 82 LEU A O 1
ATOM 688 N N . LEU A 1 83 ? -2.328 -1.968 21.319 1.00 96.44 83 LEU A N 1
ATOM 689 C CA . LEU A 1 83 ? -1.789 -1.166 22.418 1.00 96.44 83 LEU A CA 1
ATOM 690 C C . LEU A 1 83 ? -1.199 -2.037 23.533 1.00 96.44 83 LEU A C 1
ATOM 692 O O . LEU A 1 83 ? -0.121 -1.716 24.031 1.00 96.44 83 LEU A O 1
ATOM 696 N N . GLU A 1 84 ? -1.866 -3.141 23.875 1.00 96.88 84 GLU A N 1
ATOM 697 C CA . GLU A 1 84 ? -1.375 -4.151 24.824 1.00 96.88 84 GLU A CA 1
ATOM 698 C C . GLU A 1 84 ? -0.028 -4.732 24.358 1.00 96.88 84 GLU A C 1
ATOM 700 O O . GLU A 1 84 ? 0.982 -4.580 25.048 1.00 96.88 84 GLU A O 1
ATOM 705 N N . LEU A 1 85 ? 0.032 -5.257 23.126 1.00 96.19 85 LEU A N 1
ATOM 706 C CA . LEU A 1 85 ? 1.257 -5.817 22.535 1.00 96.19 85 LEU A CA 1
ATOM 707 C C . LEU A 1 85 ? 2.406 -4.801 22.464 1.00 96.19 85 LEU A C 1
ATOM 709 O O . LEU A 1 85 ? 3.571 -5.136 22.687 1.00 96.19 85 LEU A O 1
ATOM 713 N N . LYS A 1 86 ? 2.094 -3.537 22.153 1.00 95.19 86 LYS A N 1
ATOM 714 C CA . LYS A 1 86 ? 3.086 -2.457 22.144 1.00 95.19 86 LYS A CA 1
ATOM 715 C C . LYS A 1 86 ? 3.681 -2.235 23.538 1.00 95.19 86 LYS A C 1
ATOM 717 O O . LYS A 1 86 ? 4.883 -1.993 23.637 1.00 95.19 86 LYS A O 1
ATOM 722 N N . GLY A 1 87 ? 2.860 -2.294 24.588 1.00 95.56 87 GLY A N 1
ATOM 723 C CA . GLY A 1 87 ? 3.305 -2.173 25.977 1.00 95.56 87 GLY A CA 1
ATOM 724 C C . GLY A 1 87 ? 4.272 -3.290 26.371 1.00 95.56 87 GLY A C 1
ATOM 725 O O . GLY A 1 87 ? 5.381 -3.003 26.820 1.00 95.56 87 GLY A O 1
ATOM 726 N N . GLU A 1 88 ? 3.898 -4.543 26.102 1.00 95.50 88 GLU A N 1
ATOM 727 C CA . GLU A 1 88 ? 4.716 -5.730 26.397 1.00 95.50 88 GLU A CA 1
ATOM 728 C C . GLU A 1 88 ? 6.093 -5.681 25.711 1.00 95.50 88 GLU A C 1
ATOM 730 O O . GLU A 1 88 ? 7.127 -5.995 26.313 1.00 95.50 88 GLU A O 1
ATOM 735 N N . LEU A 1 89 ? 6.144 -5.240 24.449 1.00 93.88 89 LEU A N 1
ATOM 736 C CA . LEU A 1 89 ? 7.403 -5.155 23.707 1.00 93.88 89 LEU A CA 1
ATOM 737 C C . LEU A 1 89 ? 8.338 -4.067 24.267 1.00 93.88 89 LEU A C 1
ATOM 739 O O . LEU A 1 89 ? 9.554 -4.254 24.303 1.00 93.88 89 LEU A O 1
ATOM 743 N N . ILE A 1 90 ? 7.785 -2.947 24.738 1.00 93.62 90 ILE A N 1
ATOM 744 C CA . ILE A 1 90 ? 8.568 -1.889 25.392 1.00 93.62 90 ILE A CA 1
ATOM 745 C C . ILE A 1 90 ? 9.111 -2.385 26.736 1.00 93.62 90 ILE A C 1
ATOM 747 O O . ILE A 1 90 ? 10.290 -2.190 27.027 1.00 93.62 90 ILE A O 1
ATOM 751 N N . GLU A 1 91 ? 8.285 -3.055 27.540 1.00 90.00 91 GLU A N 1
ATOM 752 C CA . GLU A 1 91 ? 8.686 -3.560 28.855 1.00 90.00 91 GLU A CA 1
ATOM 753 C C . GLU A 1 91 ? 9.755 -4.658 28.747 1.00 90.00 91 GLU A C 1
ATOM 755 O O . GLU A 1 91 ? 10.787 -4.596 29.420 1.00 90.00 91 GLU A O 1
ATOM 760 N N . SER A 1 92 ? 9.587 -5.605 27.819 1.00 82.56 92 SER A N 1
ATOM 761 C CA . SER A 1 92 ? 10.585 -6.654 27.557 1.00 82.56 92 SER A CA 1
ATOM 762 C C . SER A 1 92 ? 11.942 -6.093 27.102 1.00 82.56 92 SER A C 1
ATOM 764 O O . SER A 1 92 ? 12.991 -6.632 27.465 1.00 82.56 92 SER A O 1
ATOM 766 N N . SER A 1 93 ? 11.952 -4.959 26.391 1.00 74.94 93 SER A N 1
ATOM 767 C CA . SER A 1 93 ? 13.183 -4.249 26.028 1.00 74.94 93 SER A CA 1
ATOM 768 C C . SER A 1 93 ? 13.902 -3.622 27.232 1.00 74.94 93 SER A C 1
ATOM 770 O O . SER A 1 93 ? 15.118 -3.444 27.168 1.00 74.94 93 SER A O 1
ATOM 772 N N . ILE A 1 94 ? 13.194 -3.269 28.310 1.00 66.75 94 ILE A N 1
ATOM 773 C CA . ILE A 1 94 ? 13.779 -2.656 29.518 1.00 66.75 94 ILE A CA 1
ATOM 774 C C . ILE A 1 94 ? 14.390 -3.732 30.426 1.00 66.75 94 ILE A C 1
ATOM 776 O O . ILE A 1 94 ? 15.484 -3.550 30.968 1.00 66.75 94 ILE A O 1
ATOM 780 N N . VAL A 1 95 ? 13.730 -4.887 30.545 1.00 58.44 95 VAL A N 1
ATOM 781 C CA . VAL A 1 95 ? 14.173 -5.997 31.406 1.00 58.44 95 VAL A CA 1
ATOM 782 C C . VAL A 1 95 ? 15.516 -6.586 30.944 1.00 58.44 95 VAL A C 1
ATOM 784 O O . VAL A 1 95 ? 16.339 -6.961 31.776 1.00 58.44 95 VAL A O 1
ATOM 787 N N . CYS A 1 96 ? 15.814 -6.571 29.641 1.00 51.47 96 CYS A N 1
ATOM 788 C CA . CYS A 1 96 ? 17.107 -7.025 29.107 1.00 51.47 96 CYS A CA 1
ATOM 789 C C . CYS A 1 96 ? 18.253 -5.992 29.217 1.00 51.47 96 CYS A C 1
ATOM 791 O O . CYS A 1 96 ? 19.389 -6.315 28.870 1.00 51.47 96 CYS A O 1
ATOM 793 N N . GLY A 1 97 ? 17.982 -4.765 29.684 1.00 49.62 97 GLY A N 1
ATOM 794 C CA . GLY A 1 97 ? 18.958 -3.668 29.789 1.00 49.62 97 GLY A CA 1
ATOM 795 C C . GLY A 1 97 ? 19.524 -3.424 31.191 1.00 49.62 97 GLY A C 1
ATOM 796 O O . GLY A 1 97 ? 20.293 -2.485 31.389 1.00 49.62 97 GLY A O 1
ATOM 797 N N . SER A 1 98 ? 19.155 -4.234 32.184 1.00 50.91 98 SER A N 1
ATOM 798 C CA . SER A 1 98 ? 19.538 -3.991 33.577 1.00 50.91 98 SER A CA 1
ATOM 799 C C . SER A 1 98 ? 20.843 -4.694 33.940 1.00 50.91 98 SER A C 1
ATOM 801 O O . SER A 1 98 ? 20.846 -5.724 34.603 1.00 50.91 98 SER A O 1
ATOM 803 N N . ASN A 1 99 ? 21.958 -4.103 33.511 1.00 47.41 99 ASN A N 1
ATOM 804 C CA . ASN A 1 99 ? 23.124 -3.936 34.372 1.00 47.41 99 ASN A CA 1
ATOM 805 C C . ASN A 1 99 ? 23.944 -2.715 33.916 1.00 47.41 99 ASN A C 1
ATOM 807 O O . ASN A 1 99 ? 24.423 -2.651 32.788 1.00 47.41 99 ASN A O 1
ATOM 811 N N . VAL A 1 100 ? 24.162 -1.822 34.889 1.00 40.16 100 VAL A N 1
ATOM 812 C CA . VAL A 1 100 ? 25.154 -0.732 34.987 1.00 40.16 100 VAL A CA 1
ATOM 813 C C . VAL A 1 100 ? 24.708 0.718 34.654 1.00 40.16 100 VAL A C 1
ATOM 815 O O . VAL A 1 100 ? 24.943 1.245 33.576 1.00 40.16 100 VAL A O 1
ATOM 818 N N . ILE A 1 101 ? 24.178 1.359 35.710 1.00 42.69 101 ILE A N 1
ATOM 819 C CA . ILE A 1 101 ? 24.451 2.718 36.245 1.00 42.69 101 ILE A CA 1
ATOM 820 C C . ILE A 1 101 ? 24.015 3.969 35.450 1.00 42.69 101 ILE A C 1
ATOM 822 O O . ILE A 1 101 ? 24.570 4.353 34.425 1.00 42.69 101 ILE A O 1
ATOM 826 N N . SER A 1 102 ? 23.096 4.699 36.087 1.00 45.25 102 SER A N 1
ATOM 827 C CA . SER A 1 102 ? 22.729 6.101 35.877 1.00 45.25 102 SER A CA 1
ATOM 828 C C . SER A 1 102 ? 23.884 7.075 36.166 1.00 45.25 102 SER A C 1
ATOM 830 O O . SER A 1 102 ? 24.524 6.973 37.210 1.00 45.25 102 SER A O 1
ATOM 832 N N . GLY A 1 103 ? 24.065 8.103 35.328 1.00 33.69 103 GLY A N 1
ATOM 833 C CA . GLY A 1 103 ? 24.848 9.295 35.685 1.00 33.69 103 GLY A CA 1
ATOM 834 C C . GLY A 1 103 ? 25.282 10.169 34.501 1.00 33.69 103 GLY A C 1
ATOM 835 O O . GLY A 1 103 ? 26.258 9.875 33.824 1.00 33.69 103 GLY A O 1
ATOM 836 N N . THR A 1 104 ? 24.592 11.283 34.268 1.00 35.53 104 THR A N 1
ATOM 837 C CA . THR A 1 104 ? 25.114 12.470 33.546 1.00 35.53 104 THR A CA 1
ATOM 838 C C . THR A 1 104 ? 25.875 13.399 34.516 1.00 35.53 104 THR A C 1
ATOM 840 O O . THR A 1 104 ? 25.592 13.294 35.710 1.00 35.53 104 THR A O 1
ATOM 843 N N . PRO A 1 105 ? 26.681 14.413 34.095 1.00 53.41 105 PRO A N 1
ATOM 844 C CA . PRO A 1 105 ? 27.217 14.766 32.765 1.00 53.41 105 PRO A CA 1
ATOM 845 C C . PRO A 1 105 ? 28.728 15.188 32.767 1.00 53.41 105 PRO A C 1
ATOM 847 O O . PRO A 1 105 ? 29.376 15.238 33.805 1.00 53.41 105 PRO A O 1
ATOM 850 N N . ASN A 1 106 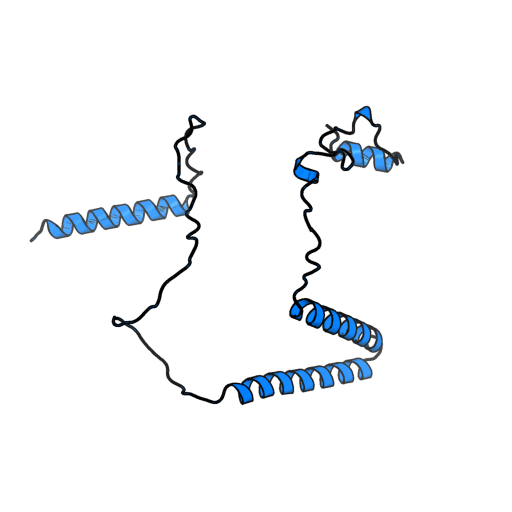? 29.218 15.632 31.595 1.00 34.28 106 ASN A N 1
ATOM 851 C CA . ASN A 1 106 ? 30.323 16.589 31.342 1.00 34.28 106 ASN A CA 1
ATOM 852 C C . ASN A 1 106 ? 31.734 16.079 30.975 1.00 34.28 106 ASN A C 1
ATOM 854 O O . ASN A 1 106 ? 32.421 15.418 31.737 1.00 34.28 106 ASN A O 1
ATOM 858 N N . ASN A 1 107 ? 32.170 16.570 29.807 1.00 36.31 107 ASN A N 1
ATOM 859 C CA . ASN A 1 107 ? 33.496 17.083 29.452 1.00 36.31 107 ASN A CA 1
ATOM 860 C C . ASN A 1 107 ? 34.775 16.377 29.961 1.00 36.31 107 ASN A C 1
ATOM 862 O O . ASN A 1 107 ? 35.225 16.579 31.082 1.00 36.31 107 ASN A O 1
ATOM 866 N N . SER A 1 108 ? 35.517 15.891 28.958 1.00 34.66 108 SER A N 1
ATOM 867 C CA . SER A 1 108 ? 36.901 16.290 28.644 1.00 34.66 108 SER A CA 1
ATOM 868 C C . SER A 1 108 ? 38.039 15.283 28.911 1.00 34.66 108 SER A C 1
ATOM 870 O O . SER A 1 108 ? 38.202 14.759 30.001 1.00 34.66 108 SER A O 1
ATOM 872 N N . PHE A 1 109 ? 38.823 15.102 27.837 1.00 29.03 109 PHE A N 1
ATOM 873 C CA . PHE A 1 109 ? 40.257 14.800 27.706 1.00 29.03 109 PHE A CA 1
ATOM 874 C C . PHE A 1 109 ? 40.914 13.567 28.376 1.00 29.03 109 PHE A C 1
ATOM 876 O O . PHE A 1 109 ? 41.173 13.538 29.569 1.00 29.03 109 PHE A O 1
ATOM 883 N N . SER A 1 110 ? 41.411 12.698 27.476 1.00 35.56 110 SER A N 1
ATOM 884 C CA . SER A 1 110 ? 42.813 12.233 27.348 1.00 35.56 110 SER A CA 1
ATOM 885 C C . SER A 1 110 ? 43.241 10.826 27.815 1.00 35.56 110 SER A C 1
ATOM 887 O O . SER A 1 110 ? 43.329 10.546 28.998 1.00 35.56 110 SER A O 1
ATOM 889 N N . ILE A 1 111 ? 43.675 10.062 26.793 1.00 37.34 111 ILE A N 1
ATOM 890 C CA . ILE A 1 111 ? 44.977 9.370 26.586 1.00 37.34 111 ILE A CA 1
ATOM 891 C C . ILE A 1 111 ? 45.362 8.136 27.432 1.00 37.34 111 ILE A C 1
ATOM 893 O O . ILE A 1 111 ? 45.531 8.221 28.641 1.00 37.34 111 ILE A O 1
ATOM 897 N N . GLY A 1 112 ? 45.739 7.079 26.683 1.00 34.62 112 GLY A N 1
ATOM 898 C CA . GLY A 1 112 ? 46.708 6.013 27.021 1.00 34.62 112 GLY A CA 1
ATOM 899 C C . GLY A 1 112 ? 46.063 4.768 27.633 1.00 34.62 112 GLY A C 1
ATOM 900 O O . GLY A 1 112 ? 45.166 4.901 28.447 1.00 34.62 112 GLY A O 1
ATOM 901 N N . ASP A 1 113 ? 46.416 3.519 27.339 1.00 32.56 113 ASP A N 1
ATOM 902 C CA . ASP A 1 113 ? 47.498 2.860 26.593 1.00 32.56 113 ASP A CA 1
ATOM 903 C C . ASP A 1 113 ? 47.036 1.373 26.532 1.00 32.56 113 ASP A C 1
ATOM 905 O O . ASP A 1 113 ? 46.539 0.858 27.529 1.00 32.56 113 ASP A O 1
ATOM 909 N N . GLY A 1 114 ? 46.897 0.704 25.387 1.00 34.28 114 GLY A N 1
ATOM 910 C CA . GLY A 1 114 ? 47.951 -0.135 24.822 1.00 34.28 114 GLY A CA 1
ATOM 911 C C . GLY A 1 114 ? 47.414 -1.526 24.410 1.00 34.28 114 GLY A C 1
ATOM 912 O O . GLY A 1 114 ? 46.484 -2.053 25.012 1.00 34.28 114 GLY A O 1
ATOM 913 N N . VAL A 1 115 ? 48.076 -2.111 23.403 1.00 33.78 115 VAL A N 1
ATOM 914 C CA . VAL A 1 115 ? 48.034 -3.509 22.905 1.00 33.78 115 VAL A CA 1
ATOM 915 C C . VAL A 1 115 ? 47.032 -3.856 21.779 1.00 33.78 115 VAL A C 1
ATOM 917 O O . VAL A 1 115 ? 45.884 -4.237 21.983 1.00 33.78 115 VAL A O 1
ATOM 920 N N . LEU A 1 116 ? 47.569 -3.805 20.553 1.00 41.75 116 LEU A N 1
ATOM 921 C CA . LEU A 1 116 ? 47.124 -4.497 19.331 1.00 41.75 116 LEU A CA 1
ATOM 922 C C . LEU A 1 116 ? 47.636 -5.953 19.302 1.00 41.75 116 LEU A C 1
ATOM 924 O O . LEU A 1 116 ? 48.712 -6.228 19.836 1.00 41.75 116 LEU A O 1
ATOM 928 N N . PRO A 1 117 ? 47.001 -6.821 18.491 1.00 41.16 117 PRO A N 1
ATOM 929 C CA . PRO A 1 117 ? 47.752 -7.385 17.365 1.00 41.16 117 PRO A CA 1
ATOM 930 C C . PRO A 1 117 ? 47.033 -7.245 16.003 1.00 41.16 117 PRO A C 1
ATOM 932 O O . PRO A 1 117 ? 45.931 -7.737 15.797 1.00 41.16 117 PRO A O 1
ATOM 935 N N . SER A 1 118 ? 47.711 -6.530 15.090 1.00 40.50 118 SER A N 1
ATOM 936 C CA . SER A 1 118 ? 47.975 -6.796 13.651 1.00 40.50 118 SER A CA 1
ATOM 937 C C . SER A 1 118 ? 47.324 -8.037 13.007 1.00 40.50 118 SER A C 1
ATOM 939 O O . SER A 1 118 ? 47.392 -9.101 13.602 1.00 40.50 118 SER A O 1
ATOM 941 N N . LYS A 1 119 ? 46.864 -8.106 11.746 1.00 48.59 119 LYS A N 1
ATOM 942 C CA . LYS A 1 119 ? 46.706 -7.270 10.523 1.00 48.59 119 LYS A CA 1
ATOM 943 C C . LYS A 1 119 ? 45.833 -8.164 9.606 1.00 48.59 119 LYS A C 1
ATOM 945 O O . LYS A 1 119 ? 46.035 -9.367 9.606 1.00 48.59 119 LYS A O 1
ATOM 950 N N . GLU A 1 120 ? 44.814 -7.674 8.910 1.00 46.28 120 GLU A N 1
ATOM 951 C CA . GLU A 1 120 ? 44.910 -7.289 7.495 1.00 46.28 120 GLU A CA 1
ATOM 952 C C . GLU A 1 120 ? 43.778 -6.301 7.183 1.00 46.28 120 GLU A C 1
ATOM 954 O O . GLU A 1 120 ? 42.633 -6.685 6.955 1.00 46.28 120 GLU A O 1
ATOM 959 N N . SER A 1 121 ? 44.085 -5.003 7.167 1.00 51.00 121 SER A N 1
ATOM 960 C CA . SER A 1 121 ? 43.238 -4.026 6.494 1.00 51.00 121 SER A CA 1
ATOM 961 C C . SER A 1 121 ? 43.838 -3.774 5.117 1.00 51.00 121 SER A C 1
ATOM 963 O O . SER A 1 121 ? 44.874 -3.121 4.969 1.00 51.00 121 SER A O 1
ATOM 965 N N . THR A 1 122 ? 43.192 -4.278 4.067 1.00 57.16 122 THR A N 1
ATOM 966 C CA . THR A 1 122 ? 43.320 -3.644 2.754 1.00 57.16 122 THR A CA 1
ATOM 967 C C . THR A 1 122 ? 42.753 -2.240 2.896 1.00 57.16 122 THR A C 1
ATOM 969 O O . THR A 1 122 ? 41.547 -2.023 2.800 1.00 57.16 122 THR A O 1
ATOM 972 N N . ASN A 1 123 ? 43.629 -1.289 3.210 1.00 61.97 123 ASN A N 1
ATOM 973 C CA . ASN A 1 123 ? 43.300 0.124 3.236 1.00 61.97 123 ASN A CA 1
ATOM 974 C C . ASN A 1 123 ? 42.955 0.524 1.799 1.00 61.97 123 ASN A C 1
ATOM 976 O O . ASN A 1 123 ? 43.842 0.682 0.959 1.00 61.97 123 ASN A O 1
ATOM 980 N N . ILE A 1 124 ? 41.661 0.628 1.499 1.00 57.88 124 ILE A N 1
ATOM 981 C CA . ILE A 1 124 ? 41.186 1.224 0.254 1.00 57.88 124 ILE A CA 1
ATOM 982 C C . ILE A 1 124 ? 41.557 2.704 0.339 1.00 57.88 124 ILE A C 1
ATOM 984 O O . ILE A 1 124 ? 40.927 3.474 1.059 1.00 57.88 124 ILE A O 1
ATOM 988 N N . LEU A 1 125 ? 42.639 3.082 -0.337 1.00 73.12 125 LEU A N 1
ATOM 989 C CA . LEU A 1 125 ? 43.039 4.475 -0.471 1.00 73.12 125 LEU A CA 1
ATOM 990 C C . LEU A 1 125 ? 42.150 5.151 -1.514 1.00 73.12 125 LEU A C 1
ATOM 992 O O . LEU A 1 125 ? 41.850 4.565 -2.558 1.00 73.12 125 LEU A O 1
ATOM 996 N N . ASP A 1 126 ? 41.781 6.403 -1.254 1.00 65.62 126 ASP A N 1
ATOM 997 C CA . ASP A 1 126 ? 41.156 7.248 -2.265 1.00 65.62 126 ASP A CA 1
ATOM 998 C C . ASP A 1 126 ? 42.037 7.294 -3.526 1.00 65.62 126 ASP A C 1
ATOM 1000 O O . ASP A 1 126 ? 43.269 7.378 -3.427 1.00 65.62 126 ASP A O 1
ATOM 1004 N N . PRO A 1 127 ? 41.443 7.251 -4.732 1.00 70.75 127 PRO A N 1
ATOM 1005 C CA . PRO A 1 127 ? 42.211 7.304 -5.963 1.00 70.75 127 PRO A CA 1
ATOM 1006 C C . PRO A 1 127 ? 43.051 8.583 -6.000 1.00 70.75 127 PRO A C 1
ATOM 1008 O O . PRO A 1 127 ? 42.542 9.692 -5.820 1.00 70.75 127 PRO A O 1
ATOM 1011 N N . VAL A 1 128 ? 44.350 8.418 -6.268 1.00 70.50 128 VAL A N 1
ATOM 1012 C CA . VAL A 1 128 ? 45.311 9.523 -6.356 1.00 70.50 128 VAL A CA 1
ATOM 1013 C C . VAL A 1 128 ? 44.774 10.584 -7.313 1.00 70.50 128 VAL A C 1
ATOM 1015 O O . VAL A 1 128 ? 44.496 10.317 -8.487 1.00 70.50 128 VAL A O 1
ATOM 1018 N N . THR A 1 129 ? 44.626 11.808 -6.807 1.00 64.56 129 THR A N 1
ATOM 1019 C CA . THR A 1 129 ? 44.129 12.944 -7.584 1.00 64.56 129 THR A CA 1
ATOM 1020 C C . THR A 1 129 ? 45.177 13.382 -8.608 1.00 64.56 129 THR A C 1
ATOM 1022 O O . THR A 1 129 ? 45.976 14.288 -8.396 1.00 64.56 129 THR A O 1
ATOM 1025 N N . LEU A 1 130 ? 45.183 12.734 -9.772 1.00 63.09 130 LEU A N 1
ATOM 1026 C CA . LEU A 1 130 ? 46.006 13.157 -10.900 1.00 63.09 130 LEU A CA 1
ATOM 1027 C C . LEU A 1 130 ? 45.340 14.338 -11.614 1.00 63.09 130 LEU A C 1
ATOM 1029 O O . LEU A 1 130 ? 44.180 14.264 -12.032 1.00 63.09 130 LEU A O 1
ATOM 1033 N N . ARG A 1 131 ? 46.088 15.429 -11.819 1.00 62.84 131 ARG A N 1
ATOM 1034 C CA . ARG A 1 131 ? 45.662 16.507 -12.719 1.00 62.84 131 ARG A CA 1
ATOM 1035 C C . ARG A 1 131 ? 45.659 15.991 -14.155 1.00 62.84 131 ARG A C 1
ATOM 1037 O O . ARG A 1 131 ? 46.697 15.918 -14.803 1.00 62.84 131 ARG A O 1
ATOM 1044 N N . ARG A 1 132 ? 44.480 15.647 -14.669 1.00 69.38 132 ARG A N 1
ATOM 1045 C CA . ARG A 1 132 ? 44.292 15.349 -16.094 1.00 69.38 132 ARG A CA 1
ATOM 1046 C C . ARG A 1 132 ? 44.219 16.655 -16.887 1.00 69.38 132 ARG A C 1
ATOM 1048 O O . ARG A 1 132 ? 43.620 17.626 -16.424 1.00 69.38 132 ARG A O 1
ATOM 1055 N N . LYS A 1 133 ? 44.793 16.678 -18.095 1.00 54.88 133 LYS A N 1
ATOM 1056 C CA . LYS A 1 133 ? 44.508 17.740 -19.073 1.00 54.88 133 LYS A CA 1
ATOM 1057 C C . LYS A 1 133 ? 43.012 17.691 -19.387 1.00 54.88 133 LYS A C 1
ATOM 1059 O O . LYS A 1 133 ? 42.506 16.686 -19.872 1.00 54.88 133 LYS A O 1
ATOM 1064 N N . GLY A 1 134 ? 42.307 18.759 -19.047 1.00 69.75 134 GLY A N 1
ATOM 1065 C CA . GLY A 1 134 ? 40.863 18.860 -19.174 1.00 69.75 134 GLY A CA 1
ATOM 1066 C C . GLY A 1 134 ? 40.379 20.230 -18.721 1.00 69.75 134 GLY A C 1
ATOM 1067 O O . GLY A 1 134 ? 41.179 21.090 -18.345 1.00 69.75 134 GLY A O 1
ATOM 1068 N N . ARG A 1 135 ? 39.060 20.434 -18.774 1.00 62.97 135 ARG A N 1
ATOM 1069 C CA . ARG A 1 135 ? 38.423 21.699 -18.400 1.00 62.97 135 ARG A CA 1
ATOM 1070 C C . ARG A 1 135 ? 38.917 22.140 -17.013 1.00 62.97 135 ARG A C 1
ATOM 1072 O O . ARG A 1 135 ? 38.790 21.353 -16.072 1.00 62.97 135 ARG A O 1
ATOM 1079 N N . PRO A 1 136 ? 39.451 23.367 -16.865 1.00 72.06 136 PRO A N 1
ATOM 1080 C CA . PRO A 1 136 ? 39.852 23.881 -15.566 1.00 72.06 136 PRO A CA 1
ATOM 1081 C C . PRO A 1 136 ? 38.703 23.720 -14.563 1.00 72.06 136 PRO A C 1
ATOM 1083 O O . PRO A 1 136 ? 37.548 23.933 -14.954 1.00 72.06 136 PRO A O 1
ATOM 1086 N N . PRO A 1 137 ? 38.979 23.356 -13.297 1.00 62.69 137 PRO A N 1
ATOM 1087 C CA . PRO A 1 137 ? 37.942 23.215 -12.284 1.00 62.69 137 PRO A CA 1
ATOM 1088 C C . PRO A 1 137 ? 37.126 24.506 -12.221 1.00 62.69 137 PRO A C 1
ATOM 1090 O O . PRO A 1 137 ? 37.624 25.547 -11.785 1.00 62.69 137 PRO A O 1
ATOM 1093 N N . SER A 1 138 ? 35.878 24.476 -12.696 1.00 68.69 138 SER A N 1
ATOM 1094 C CA . SER A 1 138 ? 35.027 25.652 -12.577 1.00 68.69 138 SER A CA 1
ATOM 1095 C C . SER A 1 138 ? 34.612 25.747 -11.122 1.00 68.69 138 SER A C 1
ATOM 1097 O O . SER A 1 138 ? 33.992 24.819 -10.595 1.00 68.69 138 SER A O 1
ATOM 1099 N N . LYS A 1 139 ? 34.950 26.856 -10.464 1.00 68.69 139 LYS A N 1
ATOM 1100 C CA . LYS A 1 139 ? 34.461 27.127 -9.113 1.00 68.69 139 LYS A CA 1
ATOM 1101 C C . LYS A 1 139 ? 32.937 27.014 -9.141 1.00 68.69 139 LYS A C 1
ATOM 1103 O O . LYS A 1 139 ? 32.285 27.690 -9.939 1.00 68.69 139 LYS A O 1
ATOM 1108 N N . ARG A 1 140 ? 32.377 26.148 -8.291 1.00 78.00 140 ARG A N 1
ATOM 1109 C CA . ARG A 1 140 ? 30.926 26.086 -8.076 1.00 78.00 140 ARG A CA 1
ATOM 1110 C C . ARG A 1 140 ? 30.432 27.501 -7.777 1.00 78.00 140 ARG A C 1
ATOM 1112 O O . ARG A 1 140 ? 31.124 28.254 -7.088 1.00 78.00 140 ARG A O 1
ATOM 1119 N N . LYS A 1 141 ? 29.252 27.872 -8.282 1.00 73.94 141 LYS A N 1
ATOM 1120 C CA . LYS A 1 141 ? 28.612 29.137 -7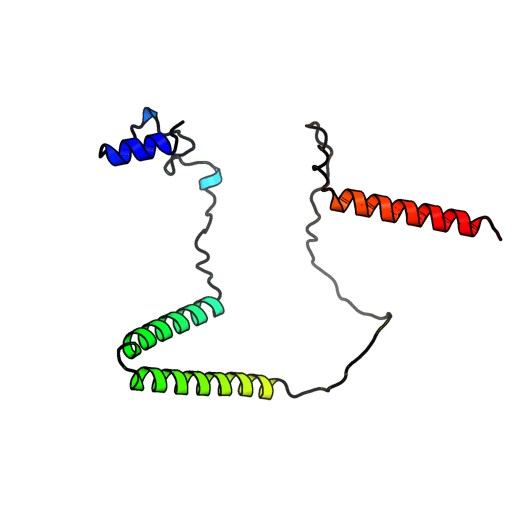.901 1.00 73.94 141 LYS A CA 1
ATOM 1121 C C . LYS A 1 141 ? 28.404 29.120 -6.384 1.00 73.94 141 LYS A C 1
ATOM 1123 O O . LYS A 1 141 ? 27.581 28.373 -5.870 1.00 73.94 141 LYS A O 1
ATOM 1128 N N . VAL A 1 142 ? 29.225 29.896 -5.683 1.00 70.31 142 VAL A N 1
ATOM 1129 C CA . VAL A 1 142 ? 29.195 30.031 -4.224 1.00 70.31 142 VAL A CA 1
ATOM 1130 C C . VAL A 1 142 ? 27.948 30.830 -3.863 1.00 70.31 142 VAL A C 1
ATOM 1132 O O . VAL A 1 142 ? 27.775 31.952 -4.354 1.00 70.31 142 VAL A O 1
ATOM 1135 N N . GLY A 1 143 ? 27.085 30.246 -3.031 1.00 74.12 143 GLY A N 1
ATOM 1136 C CA . GLY A 1 143 ? 25.866 30.895 -2.552 1.00 74.12 143 GLY A CA 1
ATOM 1137 C C . GLY A 1 143 ? 26.178 32.140 -1.718 1.00 74.12 143 GLY A C 1
ATOM 1138 O O . GLY A 1 143 ? 27.269 32.281 -1.165 1.00 74.12 143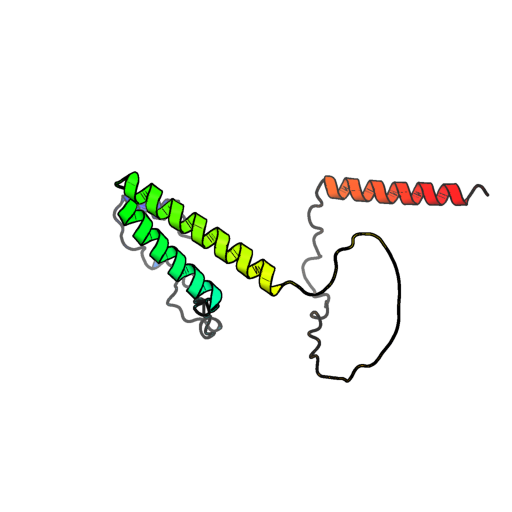 GLY A O 1
ATOM 1139 N N . VAL A 1 144 ? 25.219 33.064 -1.617 1.00 67.31 144 VAL A N 1
ATOM 1140 C CA . VAL A 1 144 ? 25.390 34.334 -0.883 1.00 67.31 144 VAL A CA 1
ATOM 1141 C C . VAL A 1 144 ? 25.817 34.090 0.574 1.00 67.31 144 VAL A C 1
ATOM 1143 O O . VAL A 1 144 ? 26.721 34.762 1.066 1.00 67.31 144 VAL A O 1
ATOM 1146 N N . VAL A 1 145 ? 25.270 33.055 1.218 1.00 68.38 145 VAL A N 1
ATOM 1147 C CA . VAL A 1 145 ? 25.582 32.668 2.606 1.00 68.38 145 VAL A CA 1
ATOM 1148 C C . VAL A 1 145 ? 27.052 32.259 2.785 1.00 68.38 145 VAL A C 1
ATOM 1150 O O . VAL A 1 145 ? 27.725 32.728 3.703 1.00 68.38 145 VAL A O 1
ATOM 1153 N N . GLU A 1 146 ? 27.604 31.464 1.863 1.00 65.44 146 GLU A N 1
ATOM 1154 C CA . GLU A 1 146 ? 29.017 31.053 1.899 1.00 65.44 146 GLU A CA 1
ATOM 1155 C C . GLU A 1 146 ? 29.972 32.244 1.678 1.00 65.44 146 GLU A C 1
ATOM 1157 O O . GLU A 1 146 ? 31.066 32.282 2.248 1.00 65.44 146 GLU A O 1
ATOM 1162 N N . LYS A 1 147 ? 29.570 33.251 0.886 1.00 64.19 147 LYS A N 1
ATOM 1163 C CA . LYS A 1 147 ? 30.357 34.487 0.704 1.00 64.19 147 LYS A CA 1
ATOM 1164 C C . LYS A 1 147 ? 30.406 35.325 1.983 1.00 64.19 147 LYS A C 1
ATOM 1166 O O . LYS A 1 147 ? 31.451 35.895 2.300 1.00 64.19 147 LYS A O 1
ATOM 1171 N N . ILE A 1 148 ? 29.297 35.386 2.720 1.00 61.72 148 ILE A N 1
ATOM 1172 C CA . ILE A 1 148 ? 29.196 36.123 3.986 1.00 61.72 148 ILE A CA 1
ATOM 1173 C C . ILE A 1 148 ? 30.056 35.452 5.067 1.00 61.72 148 ILE A C 1
ATOM 1175 O O . ILE A 1 148 ? 30.803 36.137 5.768 1.00 61.72 148 ILE A O 1
ATOM 1179 N N . GLY A 1 149 ? 30.034 34.115 5.146 1.00 61.19 149 GLY A N 1
ATOM 1180 C CA . GLY A 1 149 ? 30.864 33.352 6.085 1.00 61.19 149 GLY A CA 1
ATOM 1181 C C . GLY A 1 149 ? 32.365 33.605 5.903 1.00 61.19 149 GLY A C 1
ATOM 1182 O O . GLY A 1 149 ? 33.074 33.849 6.879 1.00 61.19 149 GLY A O 1
ATOM 1183 N N . LYS A 1 150 ? 32.845 33.652 4.651 1.00 58.72 150 LYS A N 1
ATOM 1184 C CA . LYS A 1 150 ? 34.260 33.940 4.348 1.00 58.72 150 LYS A CA 1
ATOM 1185 C C . LYS A 1 150 ? 34.676 35.354 4.760 1.00 58.72 150 LYS A C 1
ATOM 1187 O O . LYS A 1 150 ? 35.721 35.505 5.387 1.00 58.72 150 LYS A O 1
ATOM 1192 N N . LYS A 1 151 ? 33.831 36.365 4.508 1.00 57.56 151 LYS A N 1
ATOM 1193 C CA . LYS A 1 151 ? 34.089 37.745 4.961 1.00 57.56 151 LYS A CA 1
ATOM 1194 C C . LYS A 1 151 ? 34.210 37.839 6.486 1.00 57.56 151 LYS A C 1
ATOM 1196 O O . LYS A 1 151 ? 35.098 38.535 6.961 1.00 57.56 151 LYS A O 1
ATOM 1201 N N . LYS A 1 152 ? 33.370 37.117 7.243 1.00 57.44 152 LYS A N 1
ATOM 1202 C CA . LYS A 1 152 ? 33.376 37.126 8.722 1.00 57.44 152 LYS A CA 1
ATOM 1203 C C . LYS A 1 152 ? 34.629 36.470 9.321 1.00 57.44 152 LYS A C 1
ATOM 1205 O O . LYS A 1 152 ? 35.111 36.901 10.365 1.00 57.44 152 LYS A O 1
ATOM 1210 N N . ILE A 1 153 ? 35.168 35.439 8.665 1.00 59.16 153 ILE A N 1
ATOM 1211 C CA . ILE A 1 153 ? 36.420 34.780 9.080 1.00 59.16 153 ILE A CA 1
ATOM 1212 C C . ILE A 1 153 ? 37.629 35.687 8.794 1.00 59.16 153 ILE A C 1
ATOM 1214 O O . ILE A 1 153 ? 38.559 35.761 9.598 1.00 59.16 153 ILE A O 1
ATOM 1218 N N . GLU A 1 154 ? 37.606 36.416 7.679 1.00 58.19 154 GLU A N 1
ATOM 1219 C CA . GLU A 1 154 ? 38.694 37.307 7.272 1.00 58.19 154 GLU A CA 1
ATOM 1220 C C . GLU A 1 154 ? 38.762 38.594 8.113 1.00 58.19 154 GLU A C 1
ATOM 1222 O O . GLU A 1 154 ? 39.855 39.031 8.479 1.00 58.19 154 GLU A O 1
ATOM 1227 N N . THR A 1 155 ? 37.618 39.161 8.520 1.00 59.19 155 THR A N 1
ATOM 1228 C CA . THR A 1 155 ? 37.589 40.274 9.486 1.00 59.19 155 THR A CA 1
ATOM 1229 C C . THR A 1 155 ? 38.048 39.852 10.878 1.00 59.19 155 THR A C 1
ATOM 1231 O O . THR A 1 155 ? 38.824 40.589 11.480 1.00 59.19 155 THR A O 1
ATOM 1234 N N . LYS A 1 156 ? 37.682 38.651 11.359 1.00 57.91 156 LYS A N 1
ATOM 1235 C CA . LYS A 1 156 ? 38.196 38.121 12.638 1.00 57.91 156 LYS A CA 1
ATOM 1236 C C . LYS A 1 156 ? 39.719 37.934 12.639 1.00 57.91 156 LYS A C 1
ATOM 1238 O O . LYS A 1 156 ? 40.367 38.218 13.641 1.00 57.91 156 LYS A O 1
ATOM 1243 N N . LYS A 1 157 ? 40.316 37.502 11.520 1.00 57.81 157 LYS A N 1
ATOM 1244 C CA . LYS A 1 157 ? 41.785 37.407 11.405 1.00 57.81 157 LYS A CA 1
ATOM 1245 C C . LYS A 1 157 ? 42.470 38.779 11.444 1.00 57.81 157 LYS A C 1
ATOM 1247 O O . LYS A 1 157 ? 43.531 38.894 12.048 1.00 57.81 157 LYS A O 1
ATOM 1252 N N . LYS A 1 158 ? 41.861 39.814 10.850 1.00 57.34 158 LYS A N 1
ATOM 1253 C CA . LYS A 1 158 ? 42.402 41.188 10.845 1.00 57.34 158 LYS A CA 1
ATOM 1254 C C . LYS A 1 158 ? 42.275 41.912 12.191 1.00 57.34 158 LYS A C 1
ATOM 1256 O O . LYS A 1 158 ? 43.092 42.785 12.473 1.00 57.34 158 LYS A O 1
ATOM 1261 N N . THR A 1 159 ? 41.279 41.584 13.016 1.00 57.66 1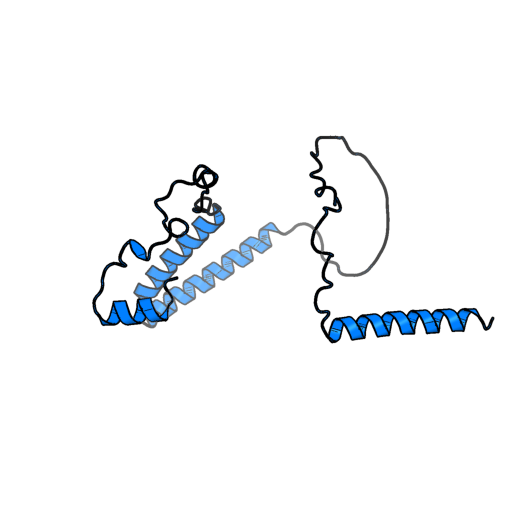59 THR A N 1
ATOM 1262 C CA . THR A 1 159 ? 41.161 42.148 14.374 1.00 57.66 159 THR A CA 1
ATOM 1263 C C . THR A 1 159 ? 42.185 41.523 15.321 1.00 57.66 159 THR A C 1
ATOM 1265 O O . THR A 1 159 ? 42.893 42.253 16.007 1.00 57.66 159 THR A O 1
ATOM 1268 N N . LEU A 1 160 ? 42.376 40.200 15.250 1.00 56.50 160 LEU A N 1
ATOM 1269 C CA . LEU A 1 160 ? 43.380 39.475 16.044 1.00 56.50 160 LEU A CA 1
ATOM 1270 C C . LEU A 1 160 ? 44.830 39.881 15.722 1.00 56.50 160 LEU A C 1
ATOM 1272 O O . LEU A 1 160 ? 45.692 39.825 16.594 1.00 56.50 160 LEU A O 1
ATOM 1276 N N . SER A 1 161 ? 45.124 40.304 14.486 1.00 56.19 161 SER A N 1
ATOM 1277 C CA . SER A 1 161 ? 46.461 40.792 14.122 1.00 56.19 161 SER A CA 1
ATOM 1278 C C . SER A 1 161 ? 46.746 42.222 14.595 1.00 56.19 161 SER A C 1
ATOM 1280 O O . SER A 1 161 ? 47.909 42.583 14.723 1.00 56.19 161 SER A O 1
ATOM 1282 N N . LYS A 1 162 ? 45.715 43.045 14.839 1.00 54.69 162 LYS A N 1
ATOM 1283 C CA . LYS A 1 162 ? 45.880 44.423 15.340 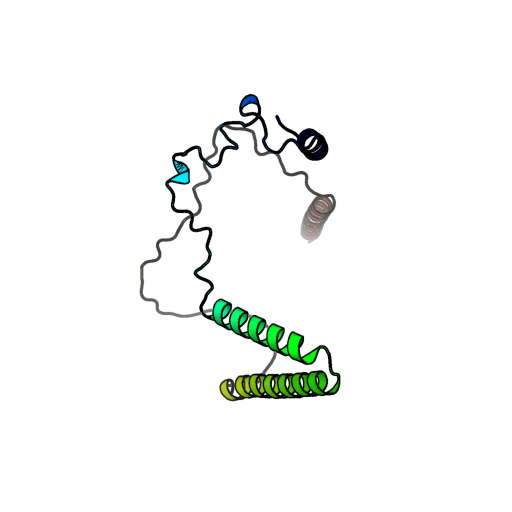1.00 54.69 162 LYS A CA 1
ATOM 1284 C C . LYS A 1 162 ? 46.037 44.482 16.860 1.00 54.69 162 LYS A C 1
ATOM 1286 O O . LYS A 1 162 ? 46.742 45.352 17.352 1.00 54.69 162 LYS A O 1
ATOM 1291 N N . GLU A 1 163 ? 45.433 43.546 17.589 1.00 55.75 163 GLU A N 1
ATOM 1292 C CA . GLU A 1 163 ? 45.551 43.451 19.052 1.00 55.75 163 GLU A CA 1
ATOM 1293 C C . GLU A 1 163 ? 46.955 43.011 19.503 1.00 55.75 163 GLU A C 1
ATOM 1295 O O . GLU A 1 163 ? 47.454 43.470 20.522 1.00 55.75 163 GLU A O 1
ATOM 1300 N N . LYS A 1 164 ? 47.648 42.203 18.688 1.00 53.06 164 LYS A N 1
ATOM 1301 C CA . LYS A 1 164 ? 49.033 41.765 18.942 1.00 53.06 164 LYS A CA 1
ATOM 1302 C C . LYS A 1 164 ? 50.109 42.826 18.675 1.00 53.06 164 LYS A C 1
ATOM 1304 O O . LYS A 1 164 ? 51.273 42.561 18.936 1.00 53.06 164 LYS A O 1
ATOM 1309 N N . ALA A 1 165 ? 49.744 43.988 18.133 1.00 53.53 165 ALA A N 1
ATOM 1310 C CA . ALA A 1 165 ? 50.678 45.070 17.805 1.00 53.53 165 ALA A CA 1
ATOM 1311 C C . ALA A 1 165 ? 50.618 46.247 18.802 1.00 53.53 165 ALA A C 1
ATOM 1313 O O . ALA A 1 165 ? 51.206 47.293 18.543 1.00 53.53 165 ALA A O 1
ATOM 1314 N N . LYS A 1 166 ? 49.873 46.104 19.910 1.00 51.03 166 LYS A N 1
ATOM 1315 C CA . LYS A 1 166 ? 49.709 47.137 20.947 1.00 51.03 166 LYS A CA 1
ATOM 1316 C C . LYS A 1 166 ? 50.053 46.617 22.352 1.00 51.03 166 LYS A C 1
ATOM 1318 O O . LYS A 1 166 ? 49.360 46.944 23.313 1.00 51.03 166 LYS A O 1
ATOM 1323 N N . VAL A 1 167 ? 51.104 45.801 22.439 1.00 42.75 167 VAL A N 1
ATOM 1324 C CA . VAL A 1 167 ? 51.823 45.448 23.674 1.00 42.75 167 VAL A CA 1
ATOM 1325 C C . VAL A 1 167 ? 53.297 45.708 23.430 1.00 42.75 167 VAL A C 1
ATOM 1327 O O . VAL A 1 167 ? 53.759 45.314 22.334 1.00 42.75 167 VAL A O 1
#

Radius of gyration: 32.21 Å; Cα contacts (8 Å, |Δi|>4): 21; chains: 1; bounding box: 69×58×73 Å

Mean predicted aligned error: 21.7 Å

Organism: NCBI:txid479676

Foldseek 3Di:
DDDPVNVVVCVVVVNPDDDPVPPDPVNDPPDDDPCVVPPPCPPVVPPPPVNVVVVVVVVVVVVQCVVQVVDPVSVVVVVVVVVVVVVVVVVVVVVVPPDDDDDDDDDDDDDDDDDDDDDDDPPPDDPPDDDDPDDDPDPDPDDPVNVVVVVVVVVVVVVVVVVVVPD

Solvent-accessible surface area (backbone atoms only — not comparable to full-atom values): 11239 Å² total; per-residue (Å²): 130,84,48,74,69,57,53,53,54,34,56,75,71,69,52,88,68,84,60,68,93,68,60,50,74,88,76,43,83,88,55,90,44,85,75,66,73,49,87,75,74,81,67,66,78,74,51,50,74,66,52,52,53,50,52,53,50,52,52,54,50,48,56,53,45,66,74,19,70,90,33,72,70,49,39,53,52,52,50,55,52,53,54,51,53,53,49,52,56,55,51,58,60,53,69,78,60,80,77,86,82,90,82,86,86,84,86,85,87,86,87,88,84,89,87,82,84,87,85,88,77,84,75,84,69,79,79,80,87,70,88,69,95,66,84,74,86,72,78,73,88,75,51,73,68,61,55,51,52,52,52,57,55,54,53,53,54,57,52,60,60,55,63,71,71,74,118